Protein AF-A0A524ICE1-F1 (afdb_monomer_lite)

Structure (mmCIF, N/CA/C/O backbone):
data_AF-A0A524ICE1-F1
#
_entry.id   AF-A0A524ICE1-F1
#
loop_
_atom_site.group_PDB
_atom_site.id
_atom_site.type_symbol
_atom_site.label_atom_id
_atom_site.label_alt_id
_atom_site.label_comp_id
_atom_site.label_asym_id
_atom_site.label_entity_id
_atom_site.label_seq_id
_atom_site.pdbx_PDB_ins_code
_atom_site.Cartn_x
_atom_site.Cartn_y
_atom_site.Cartn_z
_atom_site.occupancy
_atom_site.B_iso_or_equiv
_atom_site.auth_seq_id
_atom_site.auth_comp_id
_atom_site.auth_asym_id
_atom_site.auth_atom_id
_atom_site.pdbx_PDB_model_num
ATOM 1 N N . MET A 1 1 ? -2.950 -16.075 10.557 1.00 87.31 1 MET A N 1
ATOM 2 C CA . MET A 1 1 ? -3.598 -15.066 9.690 1.00 87.31 1 MET A CA 1
ATOM 3 C C . MET A 1 1 ? -4.750 -15.645 8.871 1.00 87.31 1 MET A C 1
ATOM 5 O O . MET A 1 1 ? -5.881 -15.408 9.258 1.00 87.31 1 MET A O 1
ATOM 9 N N . MET A 1 2 ? -4.525 -16.450 7.819 1.00 88.00 2 MET A N 1
ATOM 10 C CA . MET A 1 2 ? -5.629 -16.928 6.953 1.00 88.00 2 MET A CA 1
ATOM 11 C C . MET A 1 2 ? -6.741 -17.690 7.693 1.00 88.00 2 MET A C 1
ATOM 13 O O . MET A 1 2 ? -7.914 -17.517 7.381 1.00 88.00 2 MET A O 1
ATOM 17 N N . ARG A 1 3 ? -6.387 -18.503 8.699 1.00 92.56 3 ARG A N 1
ATOM 18 C CA . ARG A 1 3 ? -7.365 -19.188 9.562 1.00 92.56 3 ARG A CA 1
ATOM 19 C C . ARG A 1 3 ? -8.288 -18.212 10.295 1.00 92.56 3 ARG A C 1
ATOM 21 O O . ARG A 1 3 ? -9.478 -18.473 10.378 1.00 92.56 3 ARG A O 1
ATOM 28 N N . GLU A 1 4 ? -7.740 -17.112 10.803 1.00 94.12 4 GLU A N 1
ATOM 29 C CA . GLU A 1 4 ? -8.498 -16.118 11.571 1.00 94.12 4 GLU A CA 1
ATOM 30 C C . GLU A 1 4 ? -9.434 -15.327 10.656 1.00 94.12 4 GLU A C 1
ATOM 32 O O . GLU A 1 4 ? -10.608 -15.172 10.964 1.00 94.12 4 GLU A O 1
ATOM 37 N N . ILE A 1 5 ? -8.962 -14.947 9.466 1.00 92.75 5 ILE A N 1
ATOM 38 C CA . ILE A 1 5 ? -9.801 -14.280 8.459 1.00 92.75 5 ILE A CA 1
ATOM 39 C C . ILE A 1 5 ? -10.997 -15.161 8.073 1.00 92.75 5 ILE A C 1
ATOM 41 O O . ILE A 1 5 ? -12.124 -14.682 8.018 1.00 92.75 5 ILE A O 1
ATOM 45 N N . ARG A 1 6 ? -10.786 -16.472 7.881 1.00 90.81 6 ARG A N 1
ATOM 46 C CA . ARG A 1 6 ? -11.881 -17.422 7.600 1.00 90.81 6 ARG A CA 1
ATOM 47 C C . ARG A 1 6 ? -12.885 -17.565 8.747 1.00 90.81 6 ARG A C 1
ATOM 49 O O . ARG A 1 6 ? -13.997 -18.014 8.506 1.00 90.81 6 ARG A O 1
ATOM 56 N N . ARG A 1 7 ? -12.503 -17.209 9.976 1.00 94.38 7 ARG A N 1
ATOM 57 C CA . ARG A 1 7 ? -13.387 -17.185 11.153 1.00 94.38 7 ARG A CA 1
ATOM 58 C C . ARG A 1 7 ? -14.128 -15.852 11.317 1.00 94.38 7 ARG A C 1
ATOM 60 O O . ARG A 1 7 ? -14.849 -15.695 12.293 1.00 94.38 7 ARG A O 1
ATOM 67 N N . GLY A 1 8 ? -13.958 -14.909 10.386 1.00 90.94 8 GLY A N 1
ATOM 68 C CA . GLY A 1 8 ? -14.545 -13.570 10.467 1.00 90.94 8 GLY A CA 1
ATOM 69 C C . GLY A 1 8 ? -13.711 -12.571 11.275 1.00 90.94 8 GLY A C 1
ATOM 70 O O . GLY A 1 8 ? -14.174 -11.465 11.535 1.00 90.94 8 GLY A O 1
ATOM 71 N N . THR A 1 9 ? -12.482 -12.923 11.666 1.00 94.31 9 THR A N 1
ATOM 72 C CA . THR A 1 9 ? -11.596 -12.025 12.416 1.00 94.31 9 THR A CA 1
ATOM 73 C C . THR A 1 9 ? -10.938 -11.007 11.486 1.00 94.31 9 THR A C 1
ATOM 75 O O . THR A 1 9 ? -10.326 -11.370 10.477 1.00 94.31 9 THR A O 1
ATOM 78 N N . MET A 1 10 ? -10.986 -9.729 11.865 1.00 92.00 10 MET A N 1
ATOM 79 C CA . MET A 1 10 ? -10.243 -8.667 11.186 1.00 92.00 10 MET A CA 1
ATOM 80 C C . MET A 1 10 ? -8.746 -8.770 11.500 1.00 92.00 10 MET A C 1
ATOM 82 O O . MET A 1 10 ? -8.350 -8.920 12.655 1.00 92.00 10 MET A O 1
ATOM 86 N N . VAL A 1 11 ? -7.903 -8.669 10.472 1.00 94.12 11 VAL A N 1
ATOM 87 C CA . VAL A 1 11 ? -6.442 -8.671 10.618 1.00 94.12 11 VAL A CA 1
ATOM 88 C C . VAL A 1 11 ? -5.868 -7.395 10.013 1.00 94.12 11 VAL A C 1
ATOM 90 O O . VAL A 1 11 ? -6.130 -7.095 8.852 1.00 94.12 11 VAL A O 1
ATOM 93 N N . GLY A 1 12 ? -5.066 -6.669 10.794 1.00 93.69 12 GLY A N 1
ATOM 94 C CA . GLY A 1 12 ? -4.324 -5.496 10.331 1.00 93.69 12 GLY A CA 1
ATOM 95 C C . GLY A 1 12 ? -2.980 -5.876 9.707 1.00 93.69 12 GLY A C 1
ATOM 96 O O . GLY A 1 12 ? -2.261 -6.720 10.243 1.00 93.69 12 GLY A O 1
ATOM 97 N N . ILE A 1 13 ? -2.634 -5.241 8.585 1.00 94.31 13 ILE A N 1
ATOM 98 C CA . ILE A 1 13 ? -1.345 -5.394 7.896 1.00 94.31 13 ILE A CA 1
ATOM 99 C C . ILE A 1 13 ? -0.839 -4.002 7.515 1.00 94.31 13 ILE A C 1
ATOM 101 O O . ILE A 1 13 ? -1.567 -3.234 6.893 1.00 94.31 13 ILE A O 1
ATOM 105 N N . LEU A 1 14 ? 0.414 -3.695 7.859 1.00 95.19 14 LEU A N 1
ATOM 106 C CA . LEU A 1 14 ? 1.088 -2.476 7.410 1.00 95.19 14 LEU A CA 1
ATOM 107 C C . LEU A 1 14 ? 1.636 -2.675 5.993 1.00 95.19 14 LEU A C 1
ATOM 109 O O . LEU A 1 14 ? 2.287 -3.682 5.711 1.00 95.19 14 LEU A O 1
ATOM 113 N N . ILE A 1 15 ? 1.370 -1.715 5.108 1.00 95.31 15 ILE A N 1
ATOM 114 C CA . ILE A 1 15 ? 1.711 -1.794 3.676 1.00 95.31 15 ILE A CA 1
ATOM 115 C C . ILE A 1 15 ? 2.590 -0.636 3.191 1.00 95.31 15 ILE A C 1
ATOM 117 O O . ILE A 1 15 ? 3.023 -0.619 2.041 1.00 95.31 15 ILE A O 1
ATOM 121 N N . ASP A 1 16 ? 2.840 0.349 4.049 1.00 95.25 16 ASP A N 1
ATOM 122 C CA . ASP A 1 16 ? 3.413 1.649 3.707 1.00 95.25 16 ASP A CA 1
ATOM 123 C C . ASP A 1 16 ? 4.949 1.668 3.739 1.00 95.25 16 ASP A C 1
ATOM 125 O O . ASP A 1 16 ? 5.562 2.727 3.633 1.00 95.25 16 ASP A O 1
ATOM 129 N N . GLN A 1 17 ? 5.590 0.501 3.831 1.00 95.56 17 GLN A N 1
ATOM 130 C CA . GLN A 1 17 ? 7.045 0.365 3.798 1.00 95.56 17 GLN A CA 1
ATOM 131 C C . GLN A 1 17 ? 7.562 -0.085 2.427 1.00 95.56 17 GLN A C 1
ATOM 133 O O . GLN A 1 17 ? 6.880 -0.746 1.644 1.00 95.56 17 GLN A O 1
ATOM 138 N N . ASN A 1 18 ? 8.819 0.263 2.145 1.00 95.94 18 ASN A N 1
ATOM 139 C CA . ASN A 1 18 ? 9.539 -0.243 0.981 1.00 95.94 18 ASN A CA 1
ATOM 140 C C . ASN A 1 18 ? 9.785 -1.752 1.106 1.00 95.94 18 ASN A C 1
ATOM 142 O O . ASN A 1 18 ? 10.288 -2.213 2.130 1.00 95.94 18 ASN A O 1
ATOM 146 N N . VAL A 1 19 ? 9.551 -2.493 0.023 1.00 96.62 19 VAL A N 1
ATOM 147 C CA . VAL A 1 19 ? 9.905 -3.915 -0.087 1.00 96.62 19 VAL A CA 1
ATOM 148 C C . VAL A 1 19 ? 10.908 -4.157 -1.217 1.00 96.62 19 VAL A C 1
ATOM 150 O O . VAL A 1 19 ? 11.092 -3.322 -2.106 1.00 96.62 19 VAL A O 1
ATOM 153 N N . ASP A 1 20 ? 11.593 -5.299 -1.178 1.00 94.62 20 ASP A N 1
ATOM 154 C CA . ASP A 1 20 ? 12.474 -5.733 -2.267 1.00 94.62 20 ASP A CA 1
ATOM 155 C C . ASP A 1 20 ? 11.671 -6.066 -3.533 1.00 94.62 20 ASP A C 1
ATOM 157 O O . ASP A 1 20 ? 10.490 -6.411 -3.462 1.00 94.62 20 ASP A O 1
ATOM 161 N N . ARG A 1 21 ? 12.336 -6.054 -4.697 1.00 93.81 21 ARG A N 1
ATOM 162 C CA . ARG A 1 21 ? 11.698 -6.261 -6.014 1.00 93.81 21 ARG A CA 1
ATOM 163 C C . ARG A 1 21 ? 10.883 -7.555 -6.133 1.00 93.81 21 ARG A C 1
ATOM 165 O O . ARG A 1 21 ? 9.930 -7.601 -6.893 1.00 93.81 21 ARG A O 1
ATOM 172 N N . HIS A 1 22 ? 11.266 -8.599 -5.399 1.00 93.56 22 HIS A N 1
ATOM 173 C CA . HIS A 1 22 ? 10.623 -9.917 -5.423 1.00 93.56 22 HIS A CA 1
ATOM 174 C C . HIS A 1 22 ? 9.526 -10.091 -4.354 1.00 93.56 22 HIS A C 1
ATOM 176 O O . HIS A 1 22 ? 8.900 -11.144 -4.295 1.00 93.56 22 HIS A O 1
ATOM 182 N N . LYS A 1 23 ? 9.311 -9.089 -3.487 1.00 94.25 23 LYS A N 1
ATOM 183 C CA . LYS A 1 23 ? 8.359 -9.130 -2.357 1.00 94.25 23 LYS A CA 1
ATOM 184 C C . LYS A 1 23 ? 7.141 -8.222 -2.555 1.00 94.25 23 LYS A C 1
ATOM 186 O O . LYS A 1 23 ? 6.375 -8.010 -1.619 1.00 94.25 23 LYS A O 1
ATOM 191 N N . GLY A 1 24 ? 6.989 -7.635 -3.735 1.00 95.88 24 GLY A N 1
ATOM 192 C CA . GLY A 1 24 ? 5.892 -6.731 -4.030 1.00 95.88 24 GLY A CA 1
ATOM 193 C C . GLY A 1 24 ? 5.816 -6.383 -5.504 1.00 95.88 24 GLY A C 1
ATOM 194 O O . GLY A 1 24 ? 6.625 -6.839 -6.311 1.00 95.88 24 GLY A O 1
ATOM 195 N N . VAL A 1 25 ? 4.850 -5.539 -5.838 1.00 97.88 25 VAL A N 1
ATOM 196 C CA . VAL A 1 25 ? 4.625 -5.043 -7.197 1.00 97.88 25 VAL A CA 1
ATOM 197 C C . VAL A 1 25 ? 5.037 -3.583 -7.303 1.00 97.88 25 VAL A C 1
ATOM 199 O O . VAL A 1 25 ? 5.004 -2.831 -6.324 1.00 97.88 25 VAL A O 1
ATOM 202 N N . LEU A 1 26 ? 5.440 -3.182 -8.505 1.00 97.56 26 LEU A N 1
ATOM 203 C CA . LEU A 1 26 ? 5.776 -1.801 -8.805 1.00 97.56 26 LEU A CA 1
ATOM 204 C C . LEU A 1 26 ? 4.497 -1.036 -9.167 1.00 97.56 26 LEU A C 1
ATOM 206 O O . LEU A 1 26 ? 3.950 -1.214 -10.251 1.00 97.56 26 LEU A O 1
ATOM 210 N N . VAL A 1 27 ? 4.036 -0.176 -8.265 1.00 98.06 27 VAL A N 1
ATOM 211 C CA . VAL A 1 27 ? 2.845 0.669 -8.455 1.00 98.06 27 VAL A CA 1
ATOM 212 C C . VAL A 1 27 ? 3.177 2.118 -8.131 1.00 98.06 27 VAL A C 1
ATOM 214 O O . VAL A 1 27 ? 4.197 2.403 -7.501 1.00 98.06 27 VAL A O 1
ATOM 217 N N . ASP A 1 28 ? 2.336 3.048 -8.565 1.00 98.06 28 ASP A N 1
ATOM 218 C CA . ASP A 1 28 ? 2.517 4.451 -8.208 1.00 98.06 28 ASP A CA 1
ATOM 219 C C . ASP A 1 28 ? 2.311 4.672 -6.705 1.00 98.06 28 ASP A C 1
ATOM 221 O O . ASP A 1 28 ? 1.500 4.000 -6.053 1.00 98.06 28 ASP A O 1
ATOM 225 N N . LEU A 1 29 ? 3.082 5.611 -6.166 1.00 97.69 29 LEU A N 1
ATOM 226 C CA . LEU A 1 29 ? 2.872 6.258 -4.880 1.00 97.69 29 LEU A CA 1
ATOM 227 C C . LEU A 1 29 ? 3.341 7.710 -5.019 1.00 97.69 29 LEU A C 1
ATOM 229 O O . LEU A 1 29 ? 4.540 7.981 -5.143 1.00 97.69 29 LEU A O 1
ATOM 233 N N . PHE A 1 30 ? 2.388 8.635 -5.012 1.00 96.81 30 PHE A N 1
ATOM 234 C CA . PHE A 1 30 ? 2.559 10.013 -5.461 1.00 96.81 30 PHE A CA 1
ATOM 235 C C . PHE A 1 30 ? 3.102 10.064 -6.897 1.00 96.81 30 PHE A C 1
ATOM 237 O O . PHE A 1 30 ? 2.584 9.407 -7.792 1.00 96.81 30 PHE A O 1
ATOM 244 N N . THR A 1 31 ? 4.153 10.849 -7.131 1.00 93.75 31 THR A N 1
ATOM 245 C CA . THR A 1 31 ? 4.736 11.102 -8.453 1.00 93.75 31 THR A CA 1
ATOM 246 C C . THR A 1 31 ? 5.799 10.076 -8.858 1.00 93.75 31 THR A C 1
ATOM 248 O O . THR A 1 31 ? 6.500 10.276 -9.848 1.00 93.75 31 THR A O 1
ATOM 251 N N . LYS A 1 32 ? 5.982 8.996 -8.085 1.00 94.06 32 LYS A N 1
ATOM 252 C CA . LYS A 1 32 ? 7.055 8.013 -8.288 1.00 94.06 32 LYS A CA 1
ATOM 253 C C . LYS A 1 32 ? 6.535 6.584 -8.174 1.00 94.06 32 LYS A C 1
ATOM 255 O O . LYS A 1 32 ? 5.673 6.283 -7.352 1.00 94.06 32 LYS A O 1
ATOM 260 N N . LYS A 1 33 ? 7.151 5.672 -8.927 1.00 96.00 33 LYS A N 1
ATOM 261 C CA . LYS A 1 33 ? 6.947 4.229 -8.766 1.00 96.00 33 LYS A CA 1
ATOM 262 C C . LYS A 1 33 ? 7.577 3.742 -7.460 1.00 96.00 33 LYS A C 1
ATOM 264 O O . LYS A 1 33 ? 8.732 4.064 -7.176 1.00 96.00 33 LYS A O 1
ATOM 269 N N . ALA A 1 34 ? 6.846 2.937 -6.697 1.00 97.19 34 ALA A N 1
ATOM 270 C CA . ALA A 1 34 ? 7.305 2.345 -5.448 1.00 97.19 34 ALA A CA 1
ATOM 271 C C . ALA A 1 34 ? 6.979 0.848 -5.404 1.00 97.19 34 ALA A C 1
ATOM 273 O O . ALA A 1 34 ? 5.850 0.430 -5.677 1.00 97.19 34 ALA A O 1
ATOM 274 N N . TYR A 1 35 ? 7.958 0.033 -5.008 1.00 97.81 35 TYR A N 1
ATOM 275 C CA . TYR A 1 35 ? 7.686 -1.366 -4.696 1.00 97.81 35 TYR A CA 1
ATOM 276 C C . TYR A 1 35 ? 6.838 -1.431 -3.429 1.00 97.81 35 TYR A C 1
ATOM 278 O O . TYR A 1 35 ? 7.220 -0.908 -2.376 1.00 97.81 35 TYR A O 1
ATOM 286 N N . THR A 1 36 ? 5.663 -2.033 -3.558 1.00 98.06 36 THR A N 1
ATOM 287 C CA . THR A 1 36 ? 4.651 -2.120 -2.504 1.00 98.06 36 THR A CA 1
ATOM 288 C C . THR A 1 36 ? 4.277 -3.578 -2.316 1.00 98.06 36 THR A C 1
ATOM 290 O O . THR A 1 36 ? 4.096 -4.298 -3.298 1.00 98.06 36 THR A O 1
ATOM 293 N N . THR A 1 37 ? 4.188 -4.020 -1.060 1.00 97.50 37 THR A N 1
ATOM 294 C CA . THR A 1 37 ? 3.765 -5.390 -0.757 1.00 97.50 37 THR A CA 1
ATOM 295 C C . THR A 1 37 ? 2.391 -5.665 -1.362 1.00 97.50 37 THR A C 1
ATOM 297 O O . THR A 1 37 ? 1.444 -4.898 -1.192 1.00 97.50 37 THR A O 1
ATOM 300 N N . ASP A 1 38 ? 2.281 -6.773 -2.080 1.00 97.31 38 ASP A N 1
ATOM 301 C CA . ASP A 1 38 ? 1.051 -7.223 -2.727 1.00 97.31 38 ASP A CA 1
ATOM 302 C C . ASP A 1 38 ? 0.357 -8.343 -1.936 1.00 97.31 38 ASP A C 1
ATOM 304 O O . ASP A 1 38 ? -0.686 -8.861 -2.340 1.00 97.31 38 ASP A O 1
ATOM 308 N N . GLY A 1 39 ? 0.904 -8.694 -0.766 1.00 95.75 39 GLY A N 1
ATOM 309 C CA . GLY A 1 39 ? 0.392 -9.761 0.089 1.00 95.75 39 GLY A CA 1
ATOM 310 C C . GLY A 1 39 ? -1.062 -9.548 0.514 1.00 95.75 39 GLY A C 1
ATOM 311 O O . GLY A 1 39 ? -1.832 -10.509 0.527 1.00 95.75 39 GLY A O 1
ATOM 312 N N . ILE A 1 40 ? -1.463 -8.300 0.794 1.00 95.81 40 ILE A N 1
ATOM 313 C CA . ILE A 1 40 ? -2.849 -7.979 1.165 1.00 95.81 40 ILE A CA 1
ATOM 314 C C . ILE A 1 40 ? -3.818 -8.237 0.002 1.00 95.81 40 ILE A C 1
ATOM 316 O O . ILE A 1 40 ? -4.836 -8.895 0.200 1.00 95.81 40 ILE A O 1
ATOM 320 N N . ALA A 1 41 ? -3.455 -7.829 -1.220 1.00 97.25 41 ALA A N 1
ATOM 321 C CA . ALA A 1 41 ? -4.254 -8.038 -2.426 1.00 97.25 41 ALA A CA 1
ATOM 322 C C . ALA A 1 41 ? -4.362 -9.530 -2.771 1.00 97.25 41 ALA A C 1
ATOM 324 O O . ALA A 1 41 ? -5.456 -10.062 -2.969 1.00 97.25 41 ALA A O 1
ATOM 325 N N . ARG A 1 42 ? -3.233 -10.254 -2.752 1.00 96.75 42 ARG A N 1
ATOM 326 C CA . ARG A 1 42 ? -3.209 -11.708 -2.984 1.00 96.75 42 ARG A CA 1
ATOM 327 C C . ARG A 1 42 ? -4.075 -12.464 -1.982 1.00 96.75 42 ARG A C 1
ATOM 329 O O . ARG A 1 42 ? -4.787 -13.391 -2.377 1.00 96.75 42 ARG A O 1
ATOM 336 N N . MET A 1 43 ? -3.999 -12.094 -0.704 1.00 95.62 43 MET A N 1
ATOM 337 C CA . MET A 1 43 ? -4.764 -12.735 0.361 1.00 95.62 43 MET A CA 1
ATOM 338 C C . MET A 1 43 ? -6.259 -12.428 0.244 1.00 95.62 43 MET A C 1
ATOM 340 O O . MET A 1 43 ? -7.062 -13.357 0.326 1.00 95.62 43 MET A O 1
ATOM 344 N N . ALA A 1 44 ? -6.624 -11.170 -0.008 1.00 96.06 44 ALA A N 1
ATOM 345 C CA . ALA A 1 44 ? -8.007 -10.752 -0.216 1.00 96.06 44 ALA A CA 1
ATOM 346 C C . ALA A 1 44 ? -8.669 -11.525 -1.363 1.00 96.06 44 ALA A C 1
ATOM 348 O O . ALA A 1 44 ? -9.715 -12.140 -1.167 1.00 96.06 44 ALA A O 1
ATOM 349 N N . LEU A 1 45 ? -7.994 -11.627 -2.514 1.00 96.75 45 LEU A N 1
ATOM 350 C CA . LEU A 1 45 ? -8.478 -12.391 -3.668 1.00 96.75 45 LEU A CA 1
ATOM 351 C C . LEU A 1 45 ? -8.525 -13.903 -3.418 1.00 96.75 45 LEU A C 1
ATOM 353 O O . LEU A 1 45 ? -9.386 -14.595 -3.953 1.00 96.75 45 LEU A O 1
ATOM 357 N N . ALA A 1 46 ? -7.577 -14.459 -2.655 1.00 94.88 46 ALA A N 1
ATOM 358 C CA . ALA A 1 46 ? -7.573 -15.889 -2.326 1.00 94.88 46 ALA A CA 1
ATOM 359 C C . ALA A 1 46 ? -8.710 -16.271 -1.368 1.00 94.88 46 ALA A C 1
ATO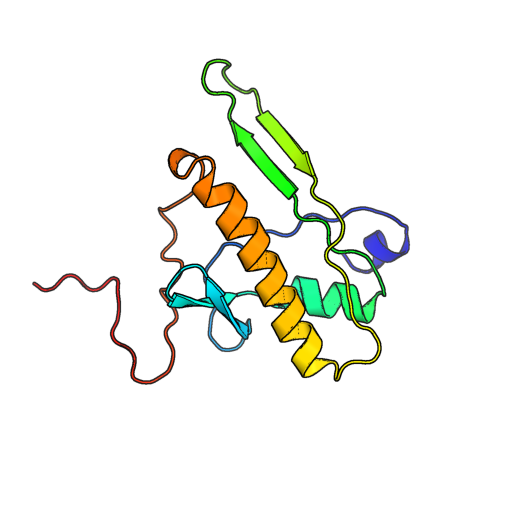M 361 O O . ALA A 1 46 ? -9.263 -17.362 -1.469 1.00 94.88 46 ALA A O 1
ATOM 362 N N . LEU A 1 47 ? -9.030 -15.385 -0.424 1.00 94.81 47 LEU A N 1
ATOM 363 C CA . LEU A 1 47 ? -10.030 -15.621 0.615 1.00 94.81 47 LEU A CA 1
ATOM 364 C C . LEU A 1 47 ? -11.395 -15.004 0.289 1.00 94.81 47 LEU A C 1
ATOM 366 O O . LEU A 1 47 ? -12.328 -15.217 1.054 1.00 94.81 47 LEU A O 1
ATOM 370 N N . ARG A 1 48 ? -11.507 -14.263 -0.823 1.00 94.19 48 ARG A N 1
ATOM 371 C CA . ARG A 1 48 ? -12.689 -13.476 -1.214 1.00 94.19 48 ARG A CA 1
ATOM 372 C C . ARG A 1 48 ? -13.183 -12.585 -0.069 1.00 94.19 48 ARG A C 1
ATOM 374 O O . ARG A 1 48 ? -14.357 -12.606 0.282 1.00 94.19 48 ARG A O 1
ATOM 381 N N . THR A 1 49 ? -12.259 -11.833 0.528 1.00 95.44 49 THR A N 1
ATOM 382 C CA . THR A 1 49 ? -12.537 -10.935 1.658 1.00 95.44 49 THR A CA 1
ATOM 383 C C . THR A 1 49 ? -12.200 -9.488 1.321 1.00 95.44 49 THR A C 1
ATOM 385 O O . THR A 1 49 ? -11.329 -9.229 0.492 1.00 95.44 49 THR A O 1
ATOM 388 N N . ASN A 1 50 ? -12.871 -8.550 1.983 1.00 95.06 50 ASN A N 1
ATOM 389 C CA . ASN A 1 50 ? -12.707 -7.122 1.741 1.00 95.06 50 ASN A CA 1
ATOM 390 C C . ASN A 1 50 ? -11.380 -6.594 2.294 1.00 95.06 50 ASN A C 1
ATOM 392 O O . ASN A 1 50 ? -10.914 -7.009 3.357 1.00 95.06 50 ASN A O 1
ATOM 396 N N . ILE A 1 51 ? -10.816 -5.608 1.597 1.00 97.62 51 ILE A N 1
ATOM 397 C CA . ILE A 1 51 ? -9.717 -4.782 2.100 1.00 97.62 51 ILE A CA 1
ATOM 398 C C . ILE A 1 51 ? -10.317 -3.459 2.558 1.00 97.62 51 ILE A C 1
ATOM 400 O O . ILE A 1 51 ? -10.881 -2.732 1.745 1.00 97.62 51 ILE A O 1
ATOM 404 N N . HIS A 1 52 ? -10.172 -3.138 3.840 1.00 97.62 52 HIS A N 1
ATOM 405 C CA . HIS A 1 52 ? -10.523 -1.827 4.379 1.00 97.62 52 HIS A CA 1
ATOM 406 C C . HIS A 1 52 ? -9.239 -1.049 4.681 1.00 97.62 52 HIS A C 1
ATOM 408 O O . HIS A 1 52 ? -8.393 -1.569 5.415 1.00 97.62 52 HIS A O 1
ATOM 414 N N . PRO A 1 53 ? -9.061 0.168 4.141 1.00 97.69 53 PRO A N 1
ATOM 415 C CA . PRO A 1 53 ? -7.959 1.025 4.536 1.00 97.69 53 PRO A CA 1
ATOM 416 C C . PRO A 1 53 ? -8.222 1.534 5.958 1.00 97.69 53 PRO A C 1
ATOM 418 O O . PRO A 1 53 ? -9.329 1.966 6.291 1.00 97.69 53 PRO A O 1
ATOM 421 N N . VAL A 1 54 ? -7.207 1.444 6.815 1.00 97.75 54 VAL A N 1
ATOM 422 C CA . VAL A 1 54 ? -7.292 1.863 8.216 1.00 97.75 54 VAL A CA 1
ATOM 423 C C . VAL A 1 54 ? -6.078 2.708 8.548 1.00 97.75 54 VAL A C 1
ATOM 425 O O . VAL A 1 54 ? -4.946 2.308 8.279 1.00 97.75 54 VAL A O 1
ATOM 428 N N . PHE A 1 55 ? -6.322 3.860 9.161 1.00 97.50 55 PHE A N 1
ATOM 429 C CA . PHE A 1 55 ? -5.286 4.824 9.510 1.00 97.50 55 PHE A CA 1
ATOM 430 C C . PHE A 1 55 ? -5.394 5.213 10.976 1.00 97.50 55 PHE A C 1
ATOM 432 O O . PHE A 1 55 ? -6.495 5.325 11.517 1.00 97.50 55 PHE A O 1
ATOM 439 N N . ILE A 1 56 ? -4.245 5.432 11.609 1.00 96.38 56 ILE A N 1
ATOM 440 C CA . ILE A 1 56 ? -4.149 5.878 12.995 1.00 96.38 56 ILE A CA 1
ATOM 441 C C . ILE A 1 56 ? -3.568 7.288 13.034 1.00 96.38 56 ILE A C 1
ATOM 443 O O . ILE A 1 56 ? -2.508 7.542 12.471 1.00 96.38 56 ILE A O 1
ATOM 447 N N . PHE A 1 57 ? -4.258 8.196 13.717 1.00 96.25 57 PHE A N 1
ATOM 448 C CA . PHE A 1 57 ? -3.827 9.581 13.896 1.00 96.25 57 PHE A CA 1
ATOM 449 C C . PHE A 1 57 ? -3.591 9.859 15.369 1.00 96.25 57 PHE A C 1
ATOM 451 O O . PHE A 1 57 ? -4.422 9.493 16.208 1.00 96.25 57 PHE A O 1
ATOM 458 N N . ARG A 1 58 ? -2.487 10.536 15.693 1.00 95.94 58 ARG A N 1
ATOM 459 C CA . ARG A 1 58 ? -2.271 11.066 17.039 1.00 95.94 58 ARG A CA 1
ATOM 460 C C . ARG A 1 58 ? -3.113 12.325 17.210 1.00 95.94 58 ARG A C 1
ATOM 462 O O . ARG A 1 58 ? -3.147 13.179 16.330 1.00 95.94 58 ARG A O 1
ATOM 469 N N . HIS A 1 59 ? -3.766 12.467 18.357 1.00 94.12 59 HIS A N 1
ATOM 470 C CA . HIS A 1 59 ? -4.445 13.718 18.675 1.00 94.12 59 HIS A CA 1
ATOM 471 C C . HIS A 1 59 ? -3.408 14.839 18.868 1.00 94.12 59 HIS A C 1
ATOM 473 O O . HIS A 1 59 ? -2.455 14.633 19.623 1.00 94.12 59 HIS A O 1
ATOM 479 N N . PRO A 1 60 ? -3.590 16.027 18.261 1.00 89.06 60 PRO A N 1
ATOM 480 C CA . PRO A 1 60 ? -2.590 17.098 18.315 1.00 89.06 60 PRO A CA 1
ATOM 481 C C . PRO A 1 60 ? -2.316 17.579 19.748 1.00 89.06 60 PRO A C 1
ATOM 483 O O . PRO A 1 60 ? -1.174 17.816 20.120 1.00 89.06 60 PRO A O 1
ATOM 486 N N . GLU A 1 61 ? -3.361 17.656 20.575 1.00 92.19 61 GLU A N 1
ATOM 487 C CA . GLU A 1 61 ? -3.264 18.239 21.923 1.00 92.19 61 GLU A CA 1
ATOM 488 C C . GLU A 1 61 ? -3.327 17.225 23.080 1.00 92.19 61 GLU A C 1
ATOM 490 O O . GLU A 1 61 ? -2.905 17.519 24.197 1.00 92.19 61 GLU A O 1
ATOM 495 N N . LYS A 1 62 ? -3.849 16.012 22.850 1.00 94.06 62 LYS A N 1
ATOM 496 C CA . LYS A 1 62 ? -4.114 15.031 23.912 1.00 94.06 62 LYS A CA 1
ATOM 497 C C . LYS A 1 62 ? -3.062 13.935 23.879 1.00 94.06 62 LYS A C 1
ATOM 499 O O . LYS A 1 62 ? -3.046 13.096 22.977 1.00 94.06 62 LYS A O 1
ATOM 504 N N . LYS A 1 63 ? -2.196 13.919 24.895 1.00 92.50 63 LYS A N 1
ATOM 505 C CA . LYS A 1 63 ? -1.192 12.860 25.059 1.00 92.50 63 LYS A CA 1
ATOM 506 C C . LYS A 1 63 ? -1.867 11.488 25.117 1.00 92.50 63 LYS A C 1
ATOM 508 O O . LYS A 1 63 ? -2.914 11.329 25.736 1.00 92.50 63 LYS A O 1
ATOM 513 N N . PHE A 1 64 ? -1.236 10.509 24.469 1.00 92.94 64 PHE A N 1
ATOM 514 C CA . PHE A 1 64 ? -1.679 9.110 24.408 1.00 92.94 64 PHE A CA 1
ATOM 515 C C . PHE A 1 64 ? -3.073 8.882 23.800 1.00 92.94 64 PHE A C 1
ATOM 517 O O . PHE A 1 64 ? -3.619 7.788 23.921 1.00 92.94 64 PHE A O 1
ATOM 524 N N . HIS A 1 65 ? -3.635 9.869 23.099 1.00 97.00 65 HIS A N 1
ATOM 525 C CA . HIS A 1 65 ? -4.919 9.729 22.425 1.00 97.00 65 HIS A CA 1
ATOM 526 C C . HIS A 1 65 ? -4.728 9.515 20.921 1.00 97.00 65 HIS A C 1
ATOM 528 O O . HIS A 1 65 ? -4.003 10.268 20.265 1.00 97.00 65 HIS A O 1
ATOM 534 N N . HIS A 1 66 ? -5.396 8.495 20.380 1.00 96.12 66 HIS A N 1
ATOM 535 C CA . HIS A 1 66 ? -5.322 8.129 18.970 1.00 96.12 66 HIS A CA 1
ATOM 536 C C . HIS A 1 66 ? -6.723 7.923 18.400 1.00 96.12 66 HIS A C 1
ATOM 538 O O . HIS A 1 66 ? -7.599 7.392 19.077 1.00 96.12 66 HIS A O 1
ATOM 544 N N . THR A 1 67 ? -6.922 8.322 17.147 1.00 96.00 67 THR A N 1
ATOM 545 C CA . THR A 1 67 ? -8.153 8.054 16.395 1.00 96.00 67 THR A CA 1
ATOM 546 C C . THR A 1 67 ? -7.854 7.058 15.288 1.00 96.00 67 THR A C 1
ATOM 548 O O . THR A 1 67 ? -6.951 7.291 14.484 1.00 96.00 67 THR A O 1
ATOM 551 N N . LEU A 1 68 ? -8.621 5.968 15.236 1.00 96.62 68 LEU A N 1
ATOM 552 C CA . LEU A 1 68 ? -8.632 5.054 14.099 1.00 96.62 68 LEU A CA 1
ATOM 553 C C . LEU A 1 68 ? -9.711 5.495 13.112 1.00 96.62 68 LEU A C 1
ATOM 555 O O . LEU A 1 68 ? -10.875 5.634 13.485 1.00 96.62 68 LEU A O 1
ATOM 559 N N . ARG A 1 69 ? -9.323 5.705 11.856 1.00 96.81 69 ARG A N 1
ATOM 560 C CA . ARG A 1 69 ? -10.244 5.994 10.754 1.00 96.81 69 ARG A CA 1
ATOM 561 C C . ARG A 1 69 ? -10.307 4.779 9.841 1.00 96.81 69 ARG A C 1
ATOM 563 O O . ARG A 1 69 ? -9.271 4.325 9.359 1.00 96.81 69 ARG A O 1
ATOM 570 N N . PHE A 1 70 ? -11.514 4.274 9.620 1.00 96.94 70 PHE A N 1
ATOM 571 C CA . PHE A 1 70 ? -11.792 3.160 8.719 1.00 96.94 70 PHE A CA 1
ATOM 572 C C . PHE A 1 70 ? -12.414 3.715 7.443 1.00 96.94 70 PHE A C 1
ATOM 574 O O . PHE A 1 70 ? -13.430 4.406 7.506 1.00 96.94 70 PHE A O 1
ATOM 581 N N . GLY A 1 71 ? -11.805 3.425 6.299 1.00 96.19 71 GLY A N 1
ATOM 582 C CA . GLY A 1 71 ? -12.379 3.761 5.003 1.00 96.19 71 GLY A CA 1
ATOM 583 C C . GLY A 1 71 ? -13.289 2.658 4.450 1.00 96.19 71 GLY A C 1
ATOM 584 O O . GLY A 1 71 ? -13.352 1.541 4.990 1.00 96.19 71 GLY A O 1
ATOM 585 N N . PRO A 1 72 ? -14.005 2.958 3.353 1.00 97.31 72 PRO A N 1
ATOM 586 C CA . PRO A 1 72 ? -14.826 1.975 2.659 1.00 97.31 72 PRO A CA 1
ATOM 587 C C . PRO A 1 72 ? -13.971 0.822 2.120 1.00 97.31 72 PRO A C 1
ATOM 589 O O . PRO A 1 72 ? -12.763 0.957 1.926 1.00 97.31 72 PRO A O 1
ATOM 592 N N . ALA A 1 73 ? -14.607 -0.322 1.869 1.00 97.62 73 ALA A N 1
ATOM 593 C CA . ALA A 1 73 ? -13.925 -1.445 1.239 1.00 97.62 73 ALA A CA 1
ATOM 594 C C . ALA A 1 73 ? -13.395 -1.038 -0.145 1.00 97.62 73 ALA A C 1
ATOM 596 O O . ALA A 1 73 ? -14.126 -0.448 -0.942 1.00 97.62 73 ALA A O 1
ATOM 597 N N . ILE A 1 74 ? -12.146 -1.395 -0.445 1.00 97.94 74 ILE A N 1
ATOM 598 C CA . ILE A 1 74 ? -11.590 -1.252 -1.791 1.00 97.94 74 ILE A CA 1
ATOM 599 C C . ILE A 1 74 ? -12.289 -2.282 -2.692 1.00 97.94 74 ILE A C 1
ATOM 601 O O . ILE A 1 74 ? -12.239 -3.479 -2.386 1.00 97.94 74 ILE A O 1
ATOM 605 N N . PRO A 1 75 ? -12.948 -1.854 -3.785 1.00 96.88 75 PRO A N 1
ATOM 606 C CA . PRO A 1 75 ? -13.692 -2.761 -4.646 1.00 96.88 75 PRO A CA 1
ATOM 607 C C . PRO A 1 75 ? -12.737 -3.706 -5.373 1.00 96.88 75 PRO A C 1
ATOM 609 O O . PRO A 1 75 ? -11.728 -3.265 -5.929 1.00 96.88 75 PRO A O 1
ATOM 612 N N . MET A 1 76 ? -13.077 -4.994 -5.387 1.00 96.62 76 MET A N 1
ATOM 613 C CA . MET A 1 76 ? -12.363 -6.030 -6.133 1.00 96.62 76 MET A CA 1
ATOM 614 C C . MET A 1 76 ? -13.128 -6.397 -7.402 1.00 96.62 76 MET A C 1
ATOM 616 O O . MET A 1 76 ? -14.350 -6.538 -7.365 1.00 96.62 76 MET A O 1
ATOM 620 N N . ASP A 1 77 ? -12.402 -6.623 -8.490 1.00 96.12 77 ASP A N 1
ATOM 621 C CA . ASP A 1 77 ? -12.925 -7.240 -9.704 1.00 96.12 77 ASP A CA 1
ATOM 622 C C . ASP A 1 77 ? -12.501 -8.712 -9.741 1.00 96.12 77 ASP A C 1
ATOM 624 O O . ASP A 1 77 ? -11.351 -9.055 -10.012 1.00 96.12 77 ASP A O 1
ATOM 628 N N . LEU A 1 78 ? -13.445 -9.603 -9.436 1.00 93.69 78 LEU A N 1
ATOM 629 C CA . LEU A 1 78 ? -13.198 -11.045 -9.428 1.00 93.69 78 LEU A CA 1
ATOM 630 C C . LEU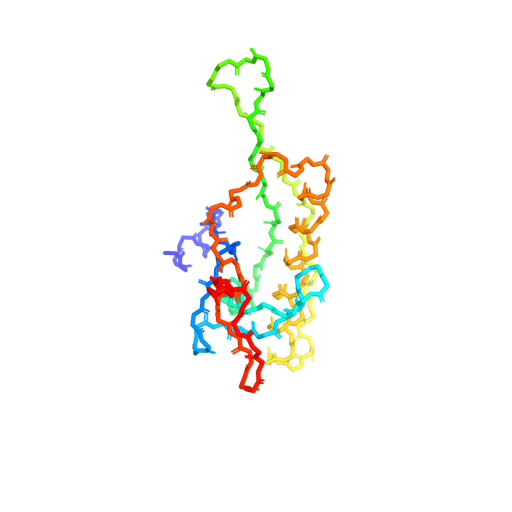 A 1 78 ? -13.177 -11.666 -10.835 1.00 93.69 78 LEU A C 1
ATOM 632 O O . LEU A 1 78 ? -12.833 -12.843 -10.952 1.00 93.69 78 LEU A O 1
ATOM 636 N N . ASN A 1 79 ? -13.543 -10.906 -11.871 1.00 96.06 79 ASN A N 1
ATOM 637 C CA . ASN A 1 79 ? -13.546 -11.361 -13.262 1.00 96.06 79 ASN A CA 1
ATOM 638 C C . ASN A 1 79 ? -12.252 -10.989 -14.001 1.00 96.06 79 ASN A C 1
ATOM 640 O O . ASN A 1 79 ? -11.940 -11.598 -15.025 1.00 96.06 79 ASN A O 1
ATOM 644 N N . ALA A 1 80 ? -11.491 -10.018 -13.491 1.00 96.94 80 ALA A N 1
ATOM 645 C CA . ALA A 1 80 ? -10.210 -9.621 -14.060 1.00 96.94 80 ALA A CA 1
ATOM 646 C C . ALA A 1 80 ? -9.131 -10.718 -13.904 1.00 96.94 80 ALA A C 1
ATOM 648 O O . ALA A 1 80 ? -9.162 -11.512 -12.952 1.00 96.94 80 ALA A O 1
ATOM 649 N N . PRO A 1 81 ? -8.116 -10.758 -14.792 1.00 98.19 81 PRO A N 1
ATOM 650 C CA . PRO A 1 81 ? -6.959 -11.623 -14.612 1.00 98.19 81 PRO A CA 1
ATOM 651 C C . PRO A 1 81 ? -6.307 -11.386 -13.248 1.00 98.19 81 PRO A C 1
ATOM 653 O O . PRO A 1 81 ? -5.936 -10.268 -12.894 1.00 98.19 81 PRO A O 1
ATOM 656 N N . ARG A 1 82 ? -6.113 -12.462 -12.476 1.00 97.12 82 ARG A N 1
ATOM 657 C CA . ARG A 1 82 ? -5.648 -12.374 -11.080 1.00 97.12 82 ARG A CA 1
ATOM 658 C C . ARG A 1 82 ? -4.376 -11.537 -10.914 1.00 97.12 82 ARG A C 1
ATOM 660 O O . ARG A 1 82 ? -4.239 -10.838 -9.917 1.00 97.12 82 ARG A O 1
ATOM 667 N N . ALA A 1 83 ? -3.432 -11.642 -11.848 1.00 97.31 83 ALA A N 1
ATOM 668 C CA . ALA A 1 83 ? -2.179 -10.895 -11.786 1.00 97.31 83 ALA A CA 1
ATOM 669 C C . ALA A 1 83 ? -2.395 -9.379 -11.935 1.00 97.31 83 ALA A C 1
ATOM 671 O O . ALA A 1 83 ? -1.792 -8.606 -11.194 1.00 97.31 83 ALA A O 1
ATOM 672 N N . GLU A 1 84 ? -3.278 -8.966 -12.842 1.00 98.38 84 GLU A N 1
ATOM 673 C CA . GLU A 1 84 ? -3.623 -7.560 -13.074 1.00 98.38 84 GLU A CA 1
ATOM 674 C C . GLU A 1 84 ? -4.395 -6.988 -11.886 1.00 98.38 84 GLU A C 1
ATOM 676 O O . GLU A 1 84 ? -4.076 -5.906 -11.392 1.00 98.38 84 GLU A O 1
ATOM 681 N N . GLU A 1 85 ? -5.340 -7.761 -11.353 1.00 98.38 85 GLU A N 1
ATOM 682 C CA . GLU A 1 85 ? -6.145 -7.348 -10.207 1.00 98.38 85 GLU A CA 1
ATOM 683 C C . GLU A 1 85 ? -5.306 -7.177 -8.933 1.00 98.38 85 GLU A C 1
ATOM 685 O O . GLU A 1 85 ? -5.522 -6.243 -8.164 1.00 98.38 85 GLU A O 1
ATOM 690 N N . VAL A 1 86 ? -4.288 -8.023 -8.724 1.00 98.50 86 VAL A N 1
ATOM 691 C CA . VAL A 1 86 ? -3.323 -7.834 -7.628 1.00 98.50 86 VAL A CA 1
ATOM 692 C C . VAL A 1 86 ? -2.631 -6.474 -7.742 1.00 98.50 86 VAL A C 1
ATOM 694 O O . VAL A 1 86 ? -2.560 -5.744 -6.754 1.00 98.50 86 VAL A O 1
ATOM 697 N N . VAL A 1 87 ? -2.155 -6.108 -8.936 1.00 98.56 87 VAL A N 1
ATOM 698 C CA . VAL A 1 87 ? -1.489 -4.816 -9.169 1.00 98.56 87 VAL A CA 1
ATOM 699 C C . VAL A 1 87 ? -2.461 -3.656 -8.951 1.00 98.56 87 VAL A C 1
ATOM 701 O O . VAL A 1 87 ? -2.111 -2.693 -8.264 1.00 98.56 87 VAL A O 1
ATOM 704 N N . ARG A 1 88 ? -3.691 -3.760 -9.472 1.00 98.56 88 ARG A N 1
ATOM 705 C CA . ARG A 1 88 ? -4.728 -2.731 -9.322 1.00 98.56 88 ARG A CA 1
ATOM 706 C C . ARG A 1 88 ? -5.103 -2.511 -7.857 1.00 98.56 88 ARG A C 1
ATOM 708 O O . ARG A 1 88 ? -5.088 -1.373 -7.398 1.00 98.56 88 ARG A O 1
ATOM 715 N N . LEU A 1 89 ? -5.368 -3.577 -7.101 1.00 98.50 89 LEU A N 1
ATOM 716 C CA . LEU A 1 89 ? -5.704 -3.481 -5.677 1.00 98.50 89 LEU A CA 1
ATOM 717 C C . LEU A 1 89 ? -4.560 -2.888 -4.859 1.00 98.50 89 LEU A C 1
ATOM 719 O O . LEU A 1 89 ? -4.794 -1.998 -4.042 1.00 98.50 89 LEU A O 1
ATOM 723 N N . THR A 1 90 ? -3.319 -3.323 -5.098 1.00 98.50 90 THR A N 1
ATOM 724 C CA . THR A 1 90 ? -2.154 -2.733 -4.429 1.00 98.50 90 THR A CA 1
ATOM 725 C C . THR A 1 90 ? -2.008 -1.245 -4.760 1.00 98.50 90 THR A C 1
ATOM 727 O O . THR A 1 90 ? -1.680 -0.456 -3.872 1.00 98.50 90 THR A O 1
ATOM 730 N N . ARG A 1 91 ? -2.302 -0.828 -6.000 1.00 98.50 91 ARG A N 1
ATOM 731 C CA . ARG A 1 91 ? -2.339 0.593 -6.369 1.00 98.50 91 ARG A CA 1
ATOM 732 C C . ARG A 1 91 ? -3.449 1.348 -5.632 1.00 98.50 91 ARG A C 1
ATOM 734 O O . ARG A 1 91 ? -3.153 2.393 -5.061 1.00 98.50 91 ARG A O 1
ATOM 741 N N . CYS A 1 92 ? -4.670 0.819 -5.572 1.00 98.50 92 CYS A N 1
ATOM 742 C CA . CYS A 1 92 ? -5.767 1.447 -4.827 1.00 98.50 92 CYS A CA 1
ATOM 743 C C . CYS A 1 92 ? -5.425 1.620 -3.339 1.00 98.50 92 CYS A C 1
ATOM 745 O O . CYS A 1 92 ? -5.730 2.652 -2.749 1.00 98.50 92 CYS A O 1
ATOM 747 N N . CYS A 1 93 ? -4.719 0.664 -2.728 1.00 98.38 93 CYS A N 1
ATOM 748 C CA . CYS A 1 93 ? -4.227 0.834 -1.362 1.00 98.38 93 CYS A CA 1
ATOM 749 C C . CYS A 1 93 ? -3.258 2.025 -1.222 1.00 98.38 93 CYS A C 1
ATOM 751 O O . CYS A 1 93 ? -3.349 2.778 -0.253 1.00 98.38 93 CYS A O 1
ATOM 753 N N . ASN A 1 94 ? -2.349 2.221 -2.185 1.00 98.50 94 ASN A N 1
ATOM 754 C CA . 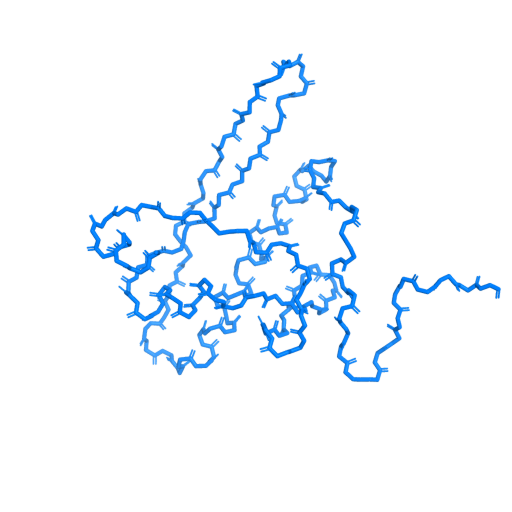ASN A 1 94 ? -1.472 3.394 -2.201 1.00 98.50 94 ASN A CA 1
ATOM 755 C C . ASN A 1 94 ? -2.250 4.697 -2.432 1.00 98.50 94 ASN A C 1
ATOM 757 O O . ASN A 1 94 ? -1.861 5.721 -1.887 1.00 98.50 94 ASN A O 1
ATOM 761 N N . GLU A 1 95 ? -3.340 4.684 -3.197 1.00 98.50 95 GLU A N 1
ATOM 762 C CA . GLU A 1 95 ? -4.189 5.868 -3.402 1.00 98.50 95 GLU A CA 1
ATOM 763 C C . GLU A 1 95 ? -4.872 6.312 -2.110 1.00 98.50 95 GLU A C 1
ATOM 765 O O . GLU A 1 95 ? -4.889 7.503 -1.805 1.00 98.50 95 GLU A O 1
ATOM 770 N N . GLU A 1 96 ? -5.377 5.368 -1.315 1.00 98.44 96 GLU A N 1
ATOM 771 C CA . GLU A 1 96 ? -5.915 5.666 0.017 1.00 98.44 96 GLU A CA 1
ATOM 772 C C . GLU A 1 96 ? -4.831 6.225 0.947 1.00 98.44 96 GLU A C 1
ATOM 774 O O . GLU A 1 96 ? -5.059 7.202 1.662 1.00 98.44 96 GLU A O 1
ATOM 779 N N . LEU A 1 97 ? -3.622 5.661 0.885 1.00 97.94 97 LEU A N 1
ATOM 780 C CA . LEU A 1 97 ? -2.473 6.173 1.626 1.00 97.94 97 LEU A CA 1
ATOM 781 C C . LEU A 1 97 ? -2.096 7.601 1.189 1.00 97.94 97 LEU A C 1
ATOM 783 O O . LEU A 1 97 ? -1.857 8.453 2.039 1.00 97.94 97 LEU A O 1
ATOM 787 N N . GLU A 1 98 ? -2.075 7.894 -0.113 1.00 98.50 98 GLU A N 1
ATOM 788 C CA . GLU A 1 98 ? -1.802 9.238 -0.635 1.00 98.50 98 GLU A CA 1
ATOM 789 C C . GLU A 1 98 ? -2.814 10.268 -0.143 1.00 98.50 98 GLU A C 1
ATOM 791 O O . GLU A 1 98 ? -2.413 11.372 0.226 1.00 98.50 98 GLU A O 1
ATOM 796 N N . LYS A 1 99 ? -4.109 9.925 -0.148 1.00 98.19 99 LYS A N 1
ATOM 797 C CA . LYS A 1 99 ? -5.174 10.811 0.345 1.00 98.19 99 LYS A CA 1
ATOM 798 C C . LYS A 1 99 ? -4.899 11.203 1.794 1.00 98.19 99 LYS A C 1
ATOM 800 O O . LYS A 1 99 ? -4.800 12.388 2.092 1.00 98.19 99 LYS A O 1
ATOM 805 N N . VAL A 1 100 ? -4.663 10.216 2.656 1.00 97.44 100 VAL A N 1
ATOM 806 C CA . VAL A 1 100 ? -4.442 10.443 4.089 1.00 97.44 100 VAL A CA 1
ATOM 807 C C . VAL A 1 100 ? -3.130 11.164 4.387 1.00 97.44 100 VAL A C 1
ATOM 809 O O . VAL A 1 100 ? -3.105 12.064 5.222 1.00 97.44 100 VAL A O 1
ATOM 812 N N . ILE A 1 101 ? -2.044 10.843 3.682 1.00 97.81 101 ILE A N 1
ATOM 813 C CA . ILE A 1 101 ? -0.785 11.583 3.842 1.00 97.81 101 ILE A CA 1
ATOM 814 C C . ILE A 1 101 ? -0.953 13.048 3.404 1.00 97.81 101 ILE A C 1
ATOM 816 O O . ILE A 1 101 ? -0.338 13.926 3.999 1.00 97.81 101 ILE A O 1
ATOM 820 N N . ARG A 1 102 ? -1.765 13.344 2.377 1.00 97.94 102 ARG A N 1
ATOM 821 C CA . ARG A 1 102 ? -2.034 14.735 1.962 1.00 97.94 102 ARG A CA 1
ATOM 822 C C . ARG A 1 102 ? -2.886 15.501 2.973 1.00 97.94 102 ARG A C 1
ATOM 824 O O . ARG A 1 102 ? -2.729 16.714 3.048 1.00 97.94 102 ARG A O 1
ATOM 831 N N . GLU A 1 103 ? -3.762 14.826 3.717 1.00 96.81 103 GLU A N 1
ATOM 832 C CA . GLU A 1 103 ? -4.559 15.457 4.779 1.00 96.81 103 GLU A CA 1
ATOM 833 C C . GLU A 1 103 ? -3.673 15.995 5.908 1.00 96.81 103 GLU A C 1
ATOM 835 O O . GLU A 1 103 ? -3.853 17.131 6.337 1.00 96.81 103 GLU A O 1
ATOM 840 N N . ASP A 1 104 ? -2.715 15.192 6.377 1.00 96.19 104 ASP A N 1
ATOM 841 C CA . ASP A 1 104 ? -1.737 15.619 7.377 1.00 96.19 104 ASP A CA 1
ATOM 842 C C . ASP A 1 104 ? -0.389 14.908 7.163 1.00 96.19 104 ASP A C 1
ATOM 844 O O . ASP A 1 104 ? -0.145 13.825 7.714 1.00 96.19 104 ASP A O 1
ATOM 848 N N . PRO A 1 105 ? 0.531 15.511 6.388 1.00 96.69 105 PRO A N 1
ATOM 849 C CA . PRO A 1 105 ? 1.815 14.888 6.106 1.00 96.69 105 PRO A CA 1
ATOM 850 C C . PRO A 1 105 ? 2.679 14.764 7.361 1.00 96.69 105 PRO A C 1
ATOM 852 O O . PRO A 1 105 ? 3.584 13.937 7.382 1.00 96.69 105 PRO A O 1
ATOM 855 N N . THR A 1 106 ? 2.423 15.525 8.429 1.00 95.81 106 THR A N 1
ATOM 856 C CA . THR A 1 106 ? 3.241 15.465 9.651 1.00 95.81 106 THR A CA 1
ATOM 857 C C . THR A 1 106 ? 3.057 14.159 10.428 1.00 95.81 106 THR A C 1
ATOM 859 O O . THR A 1 106 ? 3.921 13.790 11.223 1.00 95.81 106 THR A O 1
ATOM 862 N N . GLN A 1 107 ? 1.955 13.440 10.184 1.00 96.00 107 GLN A N 1
ATOM 863 C CA . GLN A 1 107 ? 1.601 12.208 10.895 1.00 96.00 107 GLN A CA 1
ATOM 864 C C .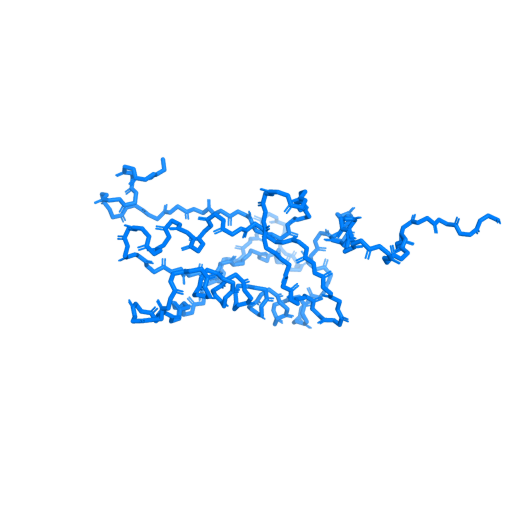 GLN A 1 107 ? 2.188 10.945 10.255 1.00 96.00 107 GLN A C 1
ATOM 866 O O . GLN A 1 107 ? 2.141 9.876 10.865 1.00 96.00 107 GLN A O 1
ATOM 871 N N . TRP A 1 108 ? 2.751 11.037 9.046 1.00 97.12 108 TRP A N 1
ATOM 872 C CA . TRP A 1 108 ? 3.372 9.888 8.391 1.00 97.12 108 TRP A CA 1
ATOM 873 C C . TRP A 1 108 ? 4.853 9.740 8.762 1.00 97.12 108 TRP A C 1
ATOM 875 O O . TRP A 1 108 ? 5.592 10.712 8.918 1.00 97.12 108 TRP A O 1
ATOM 885 N N . LEU A 1 109 ? 5.313 8.496 8.899 1.00 94.62 109 LEU A N 1
ATOM 886 C CA . LEU A 1 109 ? 6.679 8.163 9.306 1.00 94.62 109 LEU A CA 1
ATOM 887 C C . LEU A 1 109 ? 7.669 8.306 8.132 1.00 94.62 109 LEU A C 1
ATOM 889 O O . LEU A 1 109 ? 8.160 7.316 7.587 1.00 94.62 109 LEU A O 1
ATOM 893 N N . TRP A 1 110 ? 8.028 9.548 7.784 1.00 93.94 110 TRP A N 1
ATOM 894 C CA . TRP A 1 110 ? 8.962 9.883 6.687 1.00 93.94 110 TRP A CA 1
ATOM 895 C C . TRP A 1 110 ? 10.391 9.339 6.846 1.00 93.94 110 TRP A C 1
ATOM 897 O O . TRP A 1 110 ? 11.186 9.399 5.909 1.00 93.94 110 TRP A O 1
ATOM 907 N N . ILE A 1 111 ? 10.735 8.787 8.013 1.00 92.81 111 ILE A N 1
ATOM 908 C CA . ILE A 1 111 ? 12.040 8.160 8.275 1.00 92.81 111 ILE A CA 1
ATOM 909 C C . ILE A 1 111 ? 12.299 6.941 7.379 1.00 92.81 111 ILE A C 1
ATOM 911 O O . ILE A 1 111 ? 13.450 6.563 7.141 1.00 92.81 111 ILE A O 1
ATOM 915 N N . HIS A 1 112 ? 11.240 6.304 6.874 1.00 91.12 112 HIS A N 1
ATOM 916 C CA . HIS A 1 112 ? 11.372 5.169 5.978 1.00 91.12 112 HIS A CA 1
ATOM 917 C C . HIS A 1 112 ? 11.699 5.647 4.562 1.00 91.12 112 HIS A C 1
ATOM 919 O O . HIS A 1 112 ? 10.958 6.409 3.945 1.00 91.12 112 HIS A O 1
ATOM 925 N N . ARG A 1 113 ? 12.795 5.126 3.995 1.00 94.25 113 ARG A N 1
ATOM 926 C CA . ARG A 1 113 ? 13.170 5.343 2.589 1.00 94.25 113 ARG A CA 1
ATOM 927 C C . ARG A 1 113 ? 12.199 4.606 1.655 1.00 94.25 113 ARG A C 1
ATOM 929 O O . ARG A 1 113 ? 12.516 3.544 1.122 1.00 94.25 113 ARG A O 1
ATOM 936 N N . ARG A 1 114 ? 10.991 5.152 1.492 1.00 95.94 114 ARG A N 1
ATOM 937 C CA . ARG A 1 114 ? 9.847 4.513 0.821 1.00 95.94 114 ARG A CA 1
ATOM 938 C C . ARG A 1 114 ? 10.106 4.083 -0.625 1.00 95.94 114 ARG A C 1
ATOM 940 O O . ARG A 1 114 ? 9.518 3.099 -1.071 1.00 95.94 114 ARG A O 1
ATOM 947 N N . TRP A 1 115 ? 10.992 4.789 -1.319 1.00 95.88 115 TRP A N 1
ATOM 948 C CA . TRP A 1 115 ? 11.381 4.551 -2.709 1.00 95.88 115 TRP A CA 1
ATOM 949 C C . TRP A 1 115 ? 12.784 3.937 -2.829 1.00 95.88 115 TRP A C 1
ATOM 951 O O . TRP A 1 115 ? 13.419 4.082 -3.867 1.00 95.88 115 TRP A O 1
ATOM 961 N N . LYS A 1 116 ? 13.328 3.311 -1.771 1.00 94.75 116 LYS A N 1
ATOM 962 C CA . LYS A 1 116 ? 14.712 2.789 -1.769 1.00 94.75 116 LYS A CA 1
ATOM 963 C C . LYS A 1 116 ? 14.926 1.747 -2.861 1.00 94.75 116 LYS A C 1
ATOM 965 O O . LYS A 1 116 ? 15.941 1.777 -3.551 1.00 94.75 116 LYS A O 1
ATOM 970 N N . THR A 1 117 ? 13.986 0.820 -3.016 1.00 95.00 117 THR A N 1
ATOM 971 C CA . THR A 1 117 ? 14.014 -0.132 -4.120 1.00 95.00 117 THR A CA 1
ATOM 972 C C . THR A 1 117 ? 13.537 0.587 -5.378 1.00 95.00 117 THR A C 1
ATOM 974 O O . THR A 1 117 ? 12.393 1.030 -5.457 1.00 95.00 117 THR A O 1
ATOM 977 N N . ARG A 1 118 ? 14.415 0.694 -6.377 1.00 92.88 118 ARG A N 1
ATOM 978 C CA . ARG A 1 118 ? 14.142 1.386 -7.645 1.00 92.88 118 ARG A CA 1
ATOM 979 C C . ARG A 1 118 ? 14.007 0.388 -8.800 1.00 92.88 118 ARG A C 1
ATOM 981 O O . ARG A 1 118 ? 14.597 -0.702 -8.723 1.00 92.88 118 ARG A O 1
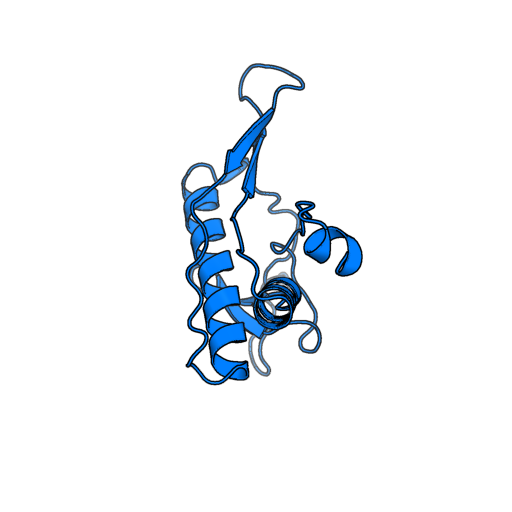ATOM 988 N N . PRO A 1 119 ? 13.254 0.711 -9.863 1.00 91.06 119 PRO A N 1
ATOM 989 C CA . PRO A 1 119 ? 13.319 -0.019 -11.128 1.00 91.06 119 PRO A CA 1
ATOM 990 C C . PRO A 1 119 ? 14.759 -0.098 -11.668 1.00 91.06 119 PRO A C 1
ATOM 992 O O . PRO A 1 119 ? 15.580 0.764 -11.343 1.00 91.06 119 PRO A O 1
ATOM 995 N N . PRO A 1 120 ? 15.115 -1.143 -12.438 1.00 88.81 120 PRO A N 1
ATOM 996 C CA . PRO A 1 120 ? 16.421 -1.209 -13.090 1.00 88.81 120 PRO A CA 1
ATOM 997 C C . PRO A 1 120 ? 16.689 0.050 -13.928 1.00 88.81 120 PRO A C 1
ATOM 999 O O . PRO A 1 120 ? 15.821 0.483 -14.676 1.00 88.81 120 PRO A O 1
ATOM 1002 N N . GLY A 1 121 ? 17.882 0.631 -13.791 1.00 89.81 121 GLY A N 1
ATOM 1003 C CA . GLY A 1 121 ? 18.291 1.828 -14.536 1.00 89.81 121 GLY A CA 1
ATOM 1004 C C . GLY A 1 121 ? 17.901 3.170 -13.904 1.00 89.81 121 GLY A C 1
ATOM 1005 O O . GLY A 1 121 ? 18.432 4.194 -14.323 1.00 89.81 121 GLY A O 1
ATOM 1006 N N . GLU A 1 122 ? 17.045 3.203 -12.878 1.00 89.25 122 GLU A N 1
ATOM 1007 C CA . GLU A 1 122 ? 16.723 4.458 -12.187 1.00 89.25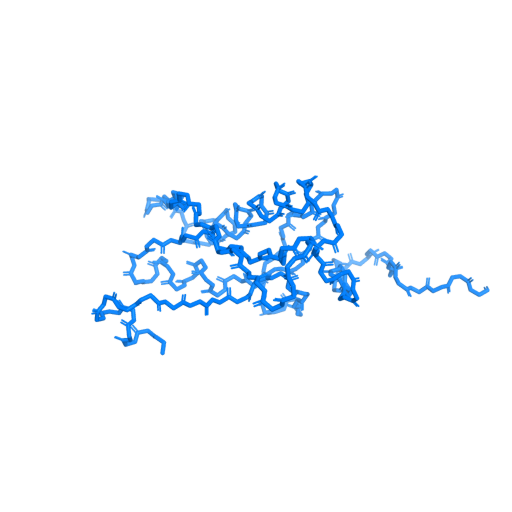 122 GLU A CA 1
ATOM 1008 C C . GLU A 1 122 ? 17.781 4.825 -11.129 1.00 89.25 122 GLU A C 1
ATOM 1010 O O . GLU A 1 122 ? 18.252 3.945 -10.398 1.00 89.25 122 GLU A O 1
ATOM 1015 N N . PRO A 1 123 ? 18.131 6.119 -10.990 1.00 89.94 123 PRO A N 1
ATOM 1016 C CA . PRO A 1 123 ? 19.100 6.562 -9.997 1.00 89.94 123 PRO A CA 1
ATOM 1017 C C . PRO A 1 123 ? 18.579 6.370 -8.566 1.00 89.94 123 PRO A C 1
ATOM 1019 O O . PRO A 1 123 ? 17.365 6.394 -8.300 1.00 89.94 123 PRO A O 1
ATOM 1022 N N . ASP A 1 124 ? 19.524 6.205 -7.639 1.00 89.00 124 ASP A N 1
ATOM 1023 C CA . ASP A 1 124 ? 19.254 6.205 -6.203 1.00 89.00 124 ASP A CA 1
ATOM 1024 C C . ASP A 1 124 ? 18.820 7.610 -5.761 1.00 89.00 124 ASP A C 1
ATOM 1026 O O . ASP A 1 124 ? 19.505 8.594 -6.026 1.00 89.00 124 ASP A O 1
ATOM 1030 N N . LEU A 1 125 ? 17.672 7.694 -5.088 1.00 89.44 125 LEU A N 1
ATOM 1031 C CA . LEU A 1 125 ? 17.098 8.947 -4.592 1.00 89.44 125 LEU A CA 1
ATOM 1032 C C . LEU A 1 125 ? 17.664 9.377 -3.233 1.00 89.44 125 LEU A C 1
ATOM 1034 O O . LEU A 1 125 ? 17.390 10.487 -2.790 1.00 89.44 125 LEU A O 1
ATOM 1038 N N . TYR A 1 126 ? 18.392 8.495 -2.546 1.00 89.38 126 TYR A N 1
ATOM 1039 C CA . TYR A 1 126 ? 18.862 8.704 -1.172 1.00 89.38 126 TYR A CA 1
ATOM 1040 C C . TYR A 1 126 ? 20.379 8.778 -1.059 1.00 89.38 126 TYR A C 1
ATOM 1042 O O . TYR A 1 126 ? 20.911 8.811 0.054 1.00 89.38 126 TYR A O 1
ATOM 1050 N N . ARG A 1 127 ? 21.084 8.739 -2.190 1.00 84.25 127 ARG A N 1
ATOM 1051 C CA . ARG A 1 127 ? 22.520 8.971 -2.225 1.00 84.25 127 ARG A CA 1
ATOM 1052 C C . ARG A 1 127 ? 22.731 10.479 -2.223 1.00 84.25 127 ARG A C 1
ATOM 1054 O O . ARG A 1 127 ? 22.291 11.158 -3.144 1.00 84.25 127 ARG A O 1
ATOM 1061 N N . GLU A 1 128 ? 23.368 10.996 -1.182 1.00 72.69 128 GLU A N 1
ATOM 1062 C CA . GLU A 1 128 ? 23.831 12.381 -1.190 1.00 72.69 128 GLU A CA 1
ATOM 1063 C C . GLU A 1 128 ? 24.863 12.539 -2.310 1.00 72.69 128 GLU A C 1
ATOM 1065 O O . GLU A 1 128 ? 25.771 11.710 -2.451 1.00 72.69 128 GLU A O 1
ATOM 1070 N N . VAL A 1 129 ? 24.707 13.587 -3.119 1.00 58.41 129 VAL A N 1
ATOM 1071 C CA . VAL A 1 129 ? 25.802 14.079 -3.954 1.00 58.41 129 VAL A CA 1
ATOM 1072 C C . VAL A 1 129 ? 26.821 14.647 -2.970 1.00 58.41 129 VAL A C 1
ATOM 1074 O O . VAL A 1 129 ? 26.552 15.662 -2.332 1.00 58.41 129 VAL A O 1
ATOM 1077 N N . ARG A 1 130 ? 27.919 13.921 -2.763 1.00 44.25 130 ARG A N 1
ATOM 1078 C CA . ARG A 1 130 ? 29.098 14.456 -2.080 1.00 44.25 130 ARG A CA 1
ATOM 1079 C C . ARG A 1 130 ? 29.881 15.340 -3.032 1.00 44.25 130 ARG A C 1
ATOM 1081 O O . ARG A 1 130 ? 29.945 14.966 -4.225 1.00 44.25 130 ARG A O 1
#

Foldseek 3Di:
DLVCVLVVHDDDDDWQAADAPVQADFEDQPPDTTGTGLVVVLSCLVNVHWDWQWDWFDDPPDPPDIDIDIHDTDDFDNPDDSVVRSRVSRRVNSVVVNVVCVVPVVRDDPVHPRRQHDDPPDDGPPDDPD

Secondary structure (DSSP, 8-state):
-HHHHHTT--------S---TTSSEEEEETTEEEEE--HHHHHHHHHT--B--EEEEE-SSSTT-EEEEEPPPBPP-SSS-HHHHHHHHHHHHHHHHHHHHHH-GGGS-TTS-TT-S--TTPPPSS----

pLDDT: mean 94.5, std 6.46, range [44.25, 98.56]

Sequence (130 aa):
MMREIRRGTMVGILIDQNVDRHKGVLVDLFTKKAYTTDGIARMALALRTNIHPVFIFRHPEKKFHHTLRFGPAIPMDLNAPRAEEVVRLTRCCNEELEKVIREDPTQWLWIHRRWKTRPPGEPDLYREVR

Radius of gyration: 16.23 Å; chains: 1; bounding box: 44×37×40 Å